Protein AF-A0A242M6F4-F1 (afdb_monomer_lite)

Secondary structure (DSSP, 8-state):
-HHHHHHH-SSEEEEEEEEE-TTS--EEEEEEEEE-SS-S-EEEEEEE---

Foldseek 3Di:
DLVVCVVPDQFAFDKDWDWDDPVDDTFIWIWTWGHHNVDPDTDIDTGGPDD

Structure (mmCIF, N/CA/C/O backbone):
data_AF-A0A242M6F4-F1
#
_entry.id   AF-A0A242M6F4-F1
#
loop_
_atom_site.group_PDB
_atom_site.id
_atom_site.type_symbol
_atom_site.label_atom_id
_atom_site.label_alt_id
_atom_site.label_comp_id
_atom_site.label_asym_id
_atom_site.label_entity_id
_atom_site.label_seq_id
_atom_site.pdbx_PDB_ins_code
_atom_site.Cartn_x
_atom_site.Cartn_y
_atom_site.Cartn_z
_atom_site.occupancy
_atom_site.B_iso_or_equiv
_atom_site.auth_seq_id
_atom_site.auth_comp_id
_atom_site.auth_asym_id
_atom_site.auth_atom_id
_atom_site.pdbx_PDB_model_num
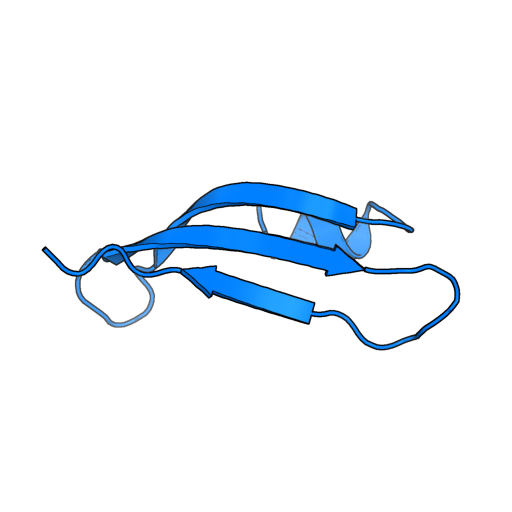ATOM 1 N N . MET A 1 1 ? -4.660 -8.265 -5.662 1.00 78.00 1 MET A N 1
ATOM 2 C CA . MET A 1 1 ? -3.903 -8.088 -4.389 1.00 78.00 1 MET A CA 1
ATOM 3 C C . MET A 1 1 ? -2.799 -7.053 -4.596 1.00 78.00 1 MET A C 1
ATOM 5 O O . MET A 1 1 ? -2.430 -6.835 -5.740 1.00 78.00 1 MET A O 1
ATOM 9 N N . VAL A 1 2 ? -2.270 -6.408 -3.545 1.00 83.56 2 VAL A N 1
ATOM 10 C CA . VAL A 1 2 ? -1.287 -5.305 -3.696 1.00 83.56 2 VAL A CA 1
ATOM 11 C C . VAL A 1 2 ? -0.025 -5.737 -4.453 1.00 83.56 2 VAL A C 1
ATOM 13 O O . VAL A 1 2 ? 0.400 -5.033 -5.360 1.00 83.56 2 VAL A O 1
ATOM 16 N N . ALA A 1 3 ? 0.525 -6.914 -4.131 1.00 83.88 3 ALA A N 1
ATOM 17 C CA . ALA A 1 3 ? 1.713 -7.453 -4.798 1.00 83.88 3 ALA A CA 1
ATOM 18 C C . ALA A 1 3 ? 1.496 -7.668 -6.303 1.00 83.88 3 ALA A C 1
ATOM 20 O O . ALA A 1 3 ? 2.329 -7.266 -7.102 1.00 83.88 3 ALA A O 1
ATOM 21 N N . GLN A 1 4 ? 0.339 -8.217 -6.680 1.00 85.00 4 GLN A N 1
ATOM 22 C CA . GLN A 1 4 ? -0.001 -8.477 -8.076 1.00 85.00 4 GLN A CA 1
ATOM 23 C C . GLN A 1 4 ? -0.011 -7.197 -8.924 1.00 85.00 4 GLN A C 1
ATOM 25 O O . GLN A 1 4 ? 0.481 -7.215 -10.042 1.00 85.00 4 GLN A O 1
ATOM 30 N N . ARG A 1 5 ? -0.481 -6.059 -8.386 1.00 86.06 5 ARG A N 1
ATOM 31 C CA . ARG A 1 5 ? -0.479 -4.797 -9.151 1.00 86.06 5 ARG A CA 1
ATOM 32 C C . ARG A 1 5 ? 0.938 -4.378 -9.549 1.00 86.06 5 ARG A C 1
ATOM 34 O O . ARG A 1 5 ? 1.124 -3.898 -10.653 1.00 86.06 5 ARG A O 1
ATOM 41 N N . PHE A 1 6 ? 1.931 -4.600 -8.682 1.00 84.25 6 PHE A N 1
ATOM 42 C CA . PHE A 1 6 ? 3.340 -4.316 -8.988 1.00 84.25 6 PHE A CA 1
ATOM 43 C C . PHE A 1 6 ? 3.959 -5.249 -10.031 1.00 84.25 6 PHE A C 1
ATOM 45 O O . PHE A 1 6 ? 4.978 -4.874 -10.614 1.00 84.25 6 PHE A O 1
ATOM 52 N N . GLU A 1 7 ? 3.393 -6.434 -10.239 1.00 85.25 7 GLU A N 1
ATOM 53 C CA . GLU A 1 7 ? 3.853 -7.387 -11.251 1.00 85.25 7 GLU A CA 1
ATOM 54 C C . GLU A 1 7 ? 3.174 -7.122 -12.599 1.00 85.25 7 GLU A C 1
ATOM 56 O O . GLU A 1 7 ? 3.864 -7.054 -13.611 1.00 85.25 7 GLU A O 1
ATOM 61 N N . ASP A 1 8 ? 1.859 -6.889 -12.592 1.00 86.75 8 ASP A N 1
ATOM 62 C CA . ASP A 1 8 ? 1.053 -6.732 -13.808 1.00 86.75 8 ASP A CA 1
ATOM 63 C C . ASP A 1 8 ? 1.289 -5.379 -14.505 1.00 86.75 8 ASP A C 1
ATOM 65 O O . ASP A 1 8 ? 1.318 -5.303 -15.732 1.00 86.75 8 ASP A O 1
ATOM 69 N N . GLU A 1 9 ? 1.468 -4.301 -13.736 1.00 84.50 9 GLU A N 1
ATOM 70 C CA . GLU A 1 9 ? 1.546 -2.940 -14.277 1.00 84.50 9 GLU A CA 1
ATOM 71 C C . GLU A 1 9 ? 2.998 -2.475 -14.400 1.00 84.50 9 GLU A C 1
ATOM 73 O O . GLU A 1 9 ? 3.747 -2.479 -13.419 1.00 84.50 9 GLU A O 1
ATOM 78 N N . ASN A 1 10 ? 3.408 -2.004 -15.580 1.00 83.12 10 ASN A N 1
ATOM 79 C CA . ASN A 1 10 ? 4.745 -1.425 -15.781 1.00 83.12 10 ASN A CA 1
ATOM 80 C C . ASN A 1 10 ? 4.900 -0.066 -15.085 1.00 83.12 10 ASN A C 1
ATOM 82 O O . ASN A 1 10 ? 5.978 0.258 -14.590 1.00 83.12 10 ASN A O 1
ATOM 86 N 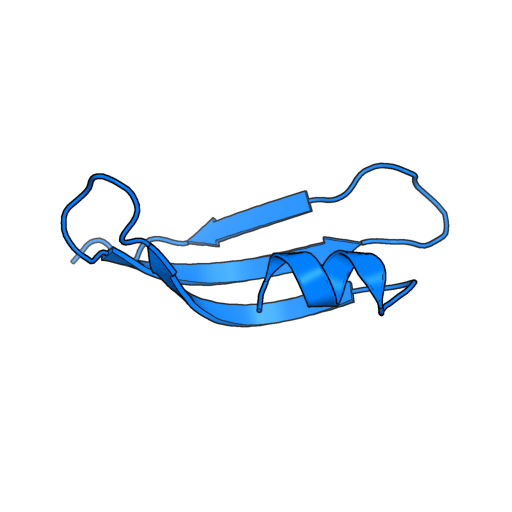N . LYS A 1 11 ? 3.801 0.684 -14.953 1.00 87.56 11 LYS A N 1
ATOM 87 C CA . LYS A 1 11 ? 3.748 1.977 -14.269 1.00 87.56 11 LYS A CA 1
ATOM 88 C C . LYS A 1 11 ? 2.570 2.017 -13.302 1.00 87.56 11 LYS A C 1
ATOM 90 O O . LYS A 1 11 ? 1.460 1.648 -13.659 1.00 87.56 11 LYS A O 1
ATOM 95 N N . LEU A 1 12 ? 2.808 2.503 -12.087 1.00 88.81 12 LEU A N 1
ATOM 96 C CA . LEU A 1 12 ? 1.792 2.670 -11.047 1.00 88.81 12 LEU A CA 1
ATOM 97 C C . LEU A 1 12 ? 1.944 4.039 -10.396 1.00 88.81 12 LEU A C 1
ATOM 99 O O . LEU A 1 12 ? 3.047 4.407 -10.001 1.00 88.81 12 LEU A O 1
ATOM 103 N N . ASP A 1 13 ? 0.833 4.748 -10.235 1.00 89.88 13 ASP A N 1
ATOM 104 C CA . ASP A 1 13 ? 0.706 5.870 -9.300 1.00 89.88 13 ASP A CA 1
ATOM 105 C C . ASP A 1 13 ? -0.730 5.919 -8.763 1.00 89.88 13 ASP A C 1
ATOM 107 O O . ASP A 1 13 ? -1.531 6.770 -9.136 1.00 89.88 13 ASP A O 1
ATOM 111 N N . ASP A 1 14 ? -1.067 4.944 -7.917 1.00 91.19 14 ASP A N 1
ATOM 112 C CA . ASP A 1 14 ? -2.434 4.733 -7.434 1.00 91.19 14 ASP A CA 1
ATOM 113 C C . ASP A 1 14 ? -2.527 4.816 -5.915 1.00 91.19 14 ASP A C 1
ATOM 115 O O . ASP A 1 14 ? -1.686 4.270 -5.197 1.00 91.19 14 ASP A O 1
ATOM 119 N N . ILE A 1 15 ? -3.613 5.415 -5.417 1.00 93.19 15 ILE A N 1
ATOM 120 C CA . ILE A 1 15 ? -3.945 5.441 -3.989 1.00 93.19 15 ILE A CA 1
ATOM 121 C C . ILE A 1 15 ? -5.127 4.513 -3.719 1.00 93.19 15 ILE A C 1
ATOM 123 O O . ILE A 1 15 ? -6.218 4.720 -4.244 1.00 93.19 15 ILE A O 1
ATOM 127 N N . ILE A 1 16 ? -4.934 3.527 -2.843 1.00 91.38 16 ILE A N 1
ATOM 128 C CA . ILE A 1 16 ? -5.961 2.548 -2.470 1.00 91.38 16 ILE A CA 1
ATOM 129 C C . ILE A 1 16 ? -6.154 2.470 -0.954 1.00 91.38 16 ILE A C 1
ATOM 131 O O . ILE A 1 16 ? -5.225 2.671 -0.169 1.00 91.38 16 ILE A O 1
ATOM 135 N N . SER A 1 17 ? -7.370 2.129 -0.533 1.00 91.88 17 SER A N 1
ATOM 136 C CA . SER A 1 17 ? -7.660 1.769 0.858 1.00 91.88 17 SER A CA 1
ATOM 137 C C . SER A 1 17 ? -7.273 0.311 1.104 1.00 91.88 17 SER A C 1
ATOM 139 O O . SER A 1 17 ? -7.653 -0.568 0.330 1.00 91.88 17 SER A O 1
ATOM 141 N N . TYR A 1 18 ? -6.535 0.041 2.181 1.00 92.00 18 TYR A N 1
ATOM 142 C CA . TYR A 1 18 ? -6.085 -1.308 2.526 1.00 92.00 18 TYR A CA 1
ATOM 143 C C . TYR A 1 18 ? -6.106 -1.541 4.038 1.00 92.00 18 TYR A C 1
ATOM 145 O O . TYR A 1 18 ? -6.058 -0.597 4.824 1.00 92.00 18 TYR A O 1
ATOM 153 N N . VAL A 1 19 ? -6.157 -2.805 4.462 1.00 92.00 19 VAL A N 1
ATOM 154 C CA . VAL A 1 19 ? -6.076 -3.178 5.880 1.00 92.00 19 VAL A CA 1
ATOM 155 C C . VAL A 1 19 ? -4.865 -4.076 6.086 1.00 92.00 19 VAL A C 1
ATOM 157 O O . VAL A 1 19 ? -4.783 -5.165 5.522 1.00 92.00 19 VAL A O 1
ATOM 160 N N . LEU A 1 20 ? -3.920 -3.624 6.910 1.00 91.69 20 LEU A N 1
ATOM 161 C CA . LEU A 1 20 ? -2.778 -4.435 7.322 1.00 91.69 20 LEU A CA 1
ATOM 162 C C . LEU A 1 20 ? -3.200 -5.355 8.470 1.00 91.69 20 LEU A C 1
ATOM 164 O O . LEU A 1 20 ? 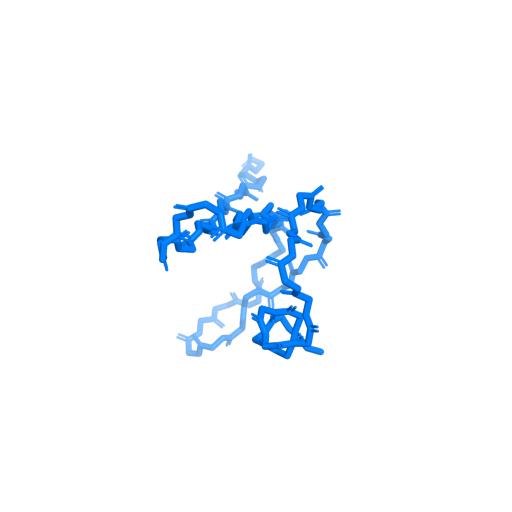-3.637 -4.882 9.518 1.00 91.69 20 LEU A O 1
ATOM 168 N N . THR A 1 21 ? -3.089 -6.667 8.263 1.00 92.50 21 THR A N 1
ATOM 169 C CA . THR A 1 21 ? -3.551 -7.698 9.214 1.00 92.50 21 THR A CA 1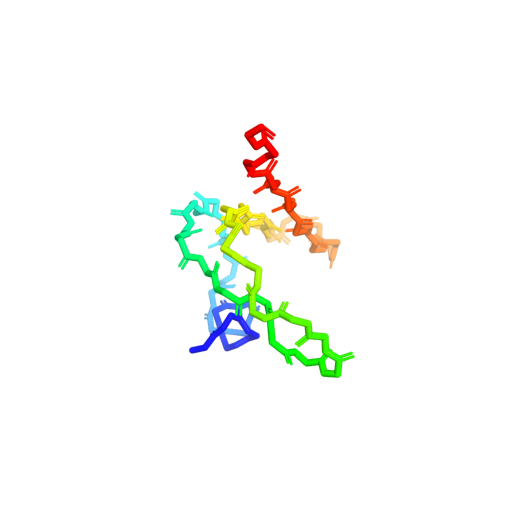
ATOM 170 C C . THR A 1 21 ? -2.481 -8.734 9.567 1.00 92.50 21 THR A C 1
ATOM 172 O O . THR A 1 21 ? -2.685 -9.551 10.464 1.00 92.50 21 THR A O 1
ATOM 175 N N . LEU A 1 22 ? -1.327 -8.728 8.892 1.00 92.75 22 LEU A N 1
ATOM 176 C CA . LEU A 1 22 ? -0.317 -9.773 9.056 1.00 92.75 22 LEU A CA 1
ATOM 177 C C . LEU A 1 22 ? 0.355 -9.685 10.433 1.00 92.75 22 LEU A C 1
ATOM 179 O O . LEU A 1 22 ? 1.126 -8.764 10.690 1.00 92.75 22 LEU A O 1
ATOM 183 N N . ARG A 1 23 ? 0.079 -10.668 11.300 1.00 93.19 23 ARG A N 1
ATOM 184 C CA . ARG A 1 23 ? 0.618 -10.771 12.673 1.00 93.19 23 ARG A CA 1
ATOM 185 C C . ARG A 1 23 ? 0.404 -9.503 13.525 1.00 93.19 23 ARG A C 1
ATOM 187 O O . ARG A 1 23 ? 1.204 -9.211 14.407 1.00 93.19 23 ARG A O 1
ATOM 194 N N . MET A 1 24 ? -0.673 -8.753 13.276 1.00 92.25 24 MET A N 1
ATOM 195 C CA . MET A 1 24 ? -1.000 -7.511 13.991 1.00 92.25 24 MET A CA 1
ATOM 196 C C . MET A 1 24 ? -2.514 -7.282 14.084 1.00 92.25 24 MET A C 1
ATOM 198 O O . MET A 1 24 ? -3.296 -7.961 13.419 1.00 92.25 24 MET A O 1
ATOM 202 N N . ARG A 1 25 ? -2.943 -6.296 14.888 1.00 90.75 25 ARG A N 1
ATOM 203 C CA . ARG A 1 25 ? -4.346 -5.846 14.891 1.00 90.75 25 ARG A CA 1
ATOM 204 C C . ARG A 1 25 ? -4.702 -5.258 13.515 1.00 90.75 25 ARG A C 1
ATOM 206 O O . ARG A 1 25 ? -3.908 -4.456 13.014 1.00 90.75 25 ARG A O 1
ATOM 213 N N . PRO A 1 26 ? -5.868 -5.596 12.926 1.00 93.56 26 PRO A N 1
ATOM 214 C CA . PRO A 1 26 ? -6.308 -5.032 11.653 1.00 93.56 26 PRO A CA 1
ATOM 215 C C . PRO A 1 26 ? -6.235 -3.504 11.661 1.00 93.56 26 PRO A C 1
ATOM 217 O 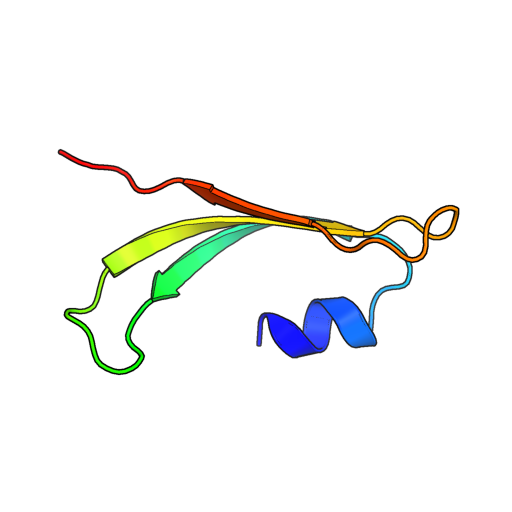O . PRO A 1 26 ? -6.950 -2.843 12.411 1.00 93.56 26 PRO A O 1
ATOM 220 N N . THR A 1 27 ? -5.333 -2.950 10.853 1.00 92.94 27 THR A N 1
ATOM 221 C CA . THR A 1 27 ? -5.050 -1.513 10.825 1.00 92.94 27 THR A CA 1
ATOM 222 C C . THR A 1 27 ? -5.425 -0.950 9.456 1.00 92.94 27 THR A C 1
ATOM 224 O O . THR A 1 27 ? -4.748 -1.267 8.473 1.00 92.94 27 THR A O 1
ATOM 227 N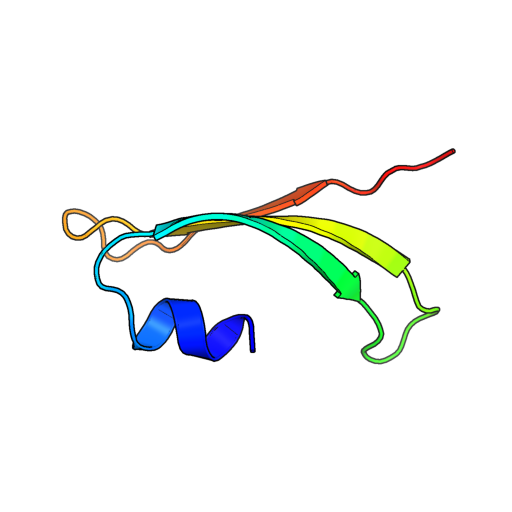 N . PRO A 1 28 ? -6.493 -0.136 9.358 1.00 92.50 28 PRO A N 1
ATOM 228 C CA . PRO A 1 28 ? -6.856 0.517 8.110 1.00 92.50 28 PRO A CA 1
ATOM 229 C C . PRO A 1 28 ? -5.820 1.590 7.761 1.00 92.50 28 PRO A C 1
ATOM 231 O O . PRO A 1 28 ? -5.464 2.433 8.586 1.00 92.50 28 PRO A O 1
ATOM 234 N N . VAL A 1 29 ? -5.338 1.551 6.525 1.00 93.69 29 VAL A N 1
ATOM 235 C CA . VAL A 1 29 ? -4.325 2.457 5.981 1.00 93.69 29 VAL A CA 1
ATOM 236 C C . VAL A 1 29 ? -4.694 2.864 4.558 1.00 93.69 29 VAL A C 1
ATOM 238 O O . VAL A 1 29 ? -5.465 2.186 3.873 1.00 93.69 29 VAL A O 1
ATOM 241 N N . ARG A 1 30 ? -4.122 3.971 4.094 1.00 93.88 30 ARG A N 1
ATOM 242 C CA . ARG A 1 30 ? -4.096 4.319 2.673 1.00 93.88 30 ARG A CA 1
ATOM 243 C C . ARG A 1 30 ? -2.722 3.970 2.127 1.00 93.88 30 ARG A C 1
ATOM 245 O O . ARG A 1 30 ? -1.708 4.340 2.714 1.00 93.88 30 ARG A O 1
ATOM 252 N N . LEU A 1 31 ? -2.702 3.230 1.029 1.00 94.00 31 LEU A N 1
ATOM 253 C CA . LEU A 1 31 ? -1.484 2.858 0.329 1.00 94.00 31 LEU A CA 1
ATOM 254 C C . LEU A 1 31 ? -1.381 3.681 -0.942 1.00 94.00 31 LEU A C 1
ATOM 256 O O . LEU A 1 31 ? -2.340 3.708 -1.708 1.00 94.00 31 LEU A O 1
ATOM 260 N N . ARG A 1 32 ? -0.226 4.302 -1.183 1.00 93.88 32 ARG A N 1
ATOM 261 C CA . ARG A 1 32 ? 0.120 4.834 -2.504 1.00 93.88 32 ARG A CA 1
ATOM 262 C C . ARG A 1 32 ? 1.176 3.942 -3.138 1.00 93.88 32 ARG A C 1
ATOM 264 O O . ARG A 1 32 ? 2.242 3.734 -2.559 1.00 93.88 32 ARG A O 1
ATOM 271 N N . LEU A 1 33 ? 0.841 3.401 -4.299 1.00 92.56 33 LEU A N 1
ATOM 272 C CA . LEU A 1 33 ? 1.652 2.483 -5.083 1.00 92.56 33 LEU A CA 1
ATOM 273 C C . LEU A 1 33 ? 2.352 3.293 -6.161 1.00 92.56 33 LEU A C 1
ATOM 275 O O . LEU A 1 33 ? 1.673 3.824 -7.032 1.00 92.56 33 LEU A O 1
ATOM 279 N N . MET A 1 34 ? 3.677 3.390 -6.091 1.00 91.44 34 MET A N 1
ATOM 280 C CA . MET A 1 34 ? 4.472 4.102 -7.085 1.00 91.44 34 MET A CA 1
ATOM 281 C C . MET A 1 34 ? 5.478 3.151 -7.729 1.00 91.44 34 MET A C 1
ATOM 283 O O . MET A 1 34 ? 6.326 2.560 -7.054 1.00 91.44 34 MET A O 1
ATOM 287 N N . LYS A 1 35 ? 5.380 3.009 -9.045 1.00 90.94 35 LYS A N 1
ATOM 288 C CA . LYS A 1 35 ? 6.306 2.258 -9.895 1.00 90.94 35 LYS A CA 1
ATOM 289 C C . LYS A 1 35 ? 6.478 3.045 -11.187 1.00 90.94 35 LYS A C 1
ATOM 291 O O . LYS A 1 35 ? 5.481 3.461 -11.775 1.00 90.94 35 LYS A O 1
ATOM 296 N N . SER A 1 36 ? 7.717 3.244 -11.611 1.00 87.94 36 SER A N 1
ATOM 297 C CA . SER A 1 36 ? 8.032 3.804 -12.926 1.00 87.94 36 SER A CA 1
ATOM 298 C C . SER A 1 36 ? 8.712 2.738 -13.779 1.00 87.94 36 SER A C 1
ATOM 300 O O . SER A 1 36 ? 9.262 1.781 -13.241 1.00 87.94 36 SER A O 1
ATOM 302 N N . ASP A 1 37 ? 8.668 2.920 -15.094 1.00 85.00 37 ASP A N 1
ATOM 303 C CA . ASP A 1 37 ? 9.408 2.098 -16.060 1.00 85.00 37 ASP A CA 1
ATOM 304 C C . ASP A 1 37 ? 10.895 2.514 -16.098 1.00 85.00 37 ASP A C 1
ATOM 306 O O . ASP A 1 37 ? 11.794 1.698 -16.255 1.00 85.00 37 ASP A O 1
ATOM 310 N N . GLU A 1 38 ? 11.163 3.798 -15.832 1.00 83.12 38 GLU A N 1
ATOM 311 C CA . GLU A 1 38 ? 12.508 4.391 -15.871 1.00 83.12 38 GLU A CA 1
ATOM 312 C C . GLU A 1 38 ? 13.412 3.953 -14.702 1.00 83.12 38 GLU A C 1
ATOM 314 O O . GLU A 1 38 ? 14.635 4.042 -14.799 1.00 83.12 38 GLU A O 1
ATOM 319 N N . ASP A 1 39 ? 12.831 3.450 -13.608 1.00 80.19 39 ASP A N 1
ATOM 320 C CA . ASP A 1 39 ? 13.544 3.088 -12.382 1.00 80.19 39 ASP A CA 1
ATOM 321 C C . ASP A 1 39 ? 13.120 1.706 -11.869 1.00 80.19 39 ASP A C 1
ATOM 323 O O . ASP A 1 39 ? 11.944 1.423 -11.658 1.00 80.19 39 ASP A O 1
ATOM 327 N N . ILE A 1 40 ? 14.098 0.864 -11.519 1.00 83.06 40 ILE A N 1
ATOM 328 C CA . ILE A 1 40 ? 13.855 -0.467 -10.920 1.00 83.06 40 ILE A CA 1
ATOM 329 C C . ILE A 1 40 ? 13.215 -0.348 -9.519 1.00 83.06 40 ILE A C 1
ATOM 331 O O . ILE A 1 40 ? 12.633 -1.300 -8.988 1.00 83.06 40 ILE A O 1
ATOM 335 N N . LYS A 1 41 ? 13.327 0.827 -8.886 1.00 86.56 41 LYS A N 1
ATOM 336 C CA . LYS A 1 41 ? 12.821 1.072 -7.534 1.00 86.56 41 LYS A CA 1
ATOM 337 C C . LYS A 1 41 ? 11.297 1.161 -7.532 1.00 86.56 41 LYS A C 1
ATOM 339 O O . LYS A 1 41 ? 10.687 1.936 -8.259 1.00 86.56 41 LYS A O 1
ATOM 344 N N . ARG A 1 42 ? 10.688 0.400 -6.625 1.00 87.94 42 ARG A N 1
ATOM 345 C CA . ARG A 1 42 ? 9.248 0.404 -6.357 1.00 87.94 42 ARG A CA 1
ATOM 346 C C . ARG A 1 42 ? 9.026 1.026 -4.987 1.00 87.94 42 ARG A C 1
ATOM 348 O O . ARG A 1 42 ? 9.670 0.620 -4.020 1.00 87.94 42 ARG A O 1
ATOM 355 N N . PHE A 1 43 ? 8.120 1.990 -4.896 1.00 90.31 43 PHE A N 1
ATOM 356 C CA . PHE A 1 43 ? 7.806 2.669 -3.645 1.00 90.31 43 PHE A CA 1
ATOM 357 C C . PHE A 1 43 ? 6.376 2.353 -3.208 1.00 90.31 43 PHE A C 1
ATOM 359 O O . PHE A 1 43 ? 5.434 2.364 -4.000 1.00 90.31 43 PHE A O 1
ATOM 366 N N . LEU A 1 44 ? 6.220 2.095 -1.911 1.00 91.50 44 LEU A N 1
ATOM 367 C CA . LEU A 1 44 ? 4.933 1.933 -1.249 1.00 91.50 44 LEU A CA 1
ATOM 368 C C . LEU A 1 44 ? 4.873 2.929 -0.095 1.00 91.50 44 LEU A C 1
ATOM 370 O O . LEU A 1 44 ? 5.598 2.780 0.888 1.00 91.50 44 LEU A O 1
ATOM 374 N N . LEU A 1 45 ? 4.008 3.933 -0.199 1.00 93.81 45 LEU A N 1
ATOM 375 C CA . LEU A 1 45 ? 3.749 4.847 0.912 1.00 93.81 45 LEU A CA 1
ATOM 376 C C . LEU A 1 45 ? 2.571 4.321 1.714 1.00 93.81 45 LEU A C 1
ATOM 378 O O . LEU A 1 45 ? 1.537 3.961 1.151 1.00 93.81 45 LEU A O 1
ATOM 382 N N . VAL A 1 46 ? 2.734 4.314 3.032 1.00 92.94 46 VAL A N 1
ATOM 383 C CA . VAL A 1 46 ? 1.706 3.889 3.978 1.00 92.94 46 VAL A CA 1
ATOM 384 C C . VAL A 1 46 ? 1.294 5.096 4.804 1.00 92.94 46 VAL A C 1
ATOM 386 O O . VAL A 1 46 ? 2.037 5.556 5.666 1.00 92.94 46 VAL A O 1
ATOM 389 N N . GLU A 1 47 ? 0.091 5.600 4.559 1.00 93.75 47 GLU A N 1
ATOM 390 C CA . GLU A 1 47 ? -0.534 6.616 5.399 1.00 93.75 47 GLU A CA 1
ATOM 391 C C . GLU A 1 47 ? -1.456 5.917 6.399 1.00 93.75 47 GLU A C 1
ATOM 393 O O . GLU A 1 47 ? -2.500 5.354 6.048 1.00 93.75 47 GLU A O 1
ATOM 398 N N . ARG A 1 48 ? -1.070 5.955 7.675 1.00 88.69 48 ARG A N 1
ATOM 399 C CA . ARG A 1 48 ? -1.940 5.536 8.770 1.00 88.69 48 ARG A CA 1
ATOM 400 C C . ARG A 1 48 ? -2.745 6.742 9.234 1.00 88.69 48 ARG A C 1
ATOM 402 O O . ARG A 1 48 ? -2.174 7.704 9.739 1.00 88.69 48 ARG A O 1
ATOM 409 N N . LYS A 1 49 ? -4.074 6.664 9.150 1.00 74.88 49 LYS A N 1
ATOM 410 C CA . LYS A 1 49 ? -4.940 7.599 9.876 1.00 74.88 49 LYS A CA 1
ATOM 411 C C . LYS A 1 49 ? -4.904 7.227 11.356 1.00 74.88 49 LYS A C 1
ATOM 413 O O . LYS A 1 49 ? -5.628 6.337 11.797 1.00 74.88 49 LYS A O 1
ATOM 418 N N . VAL A 1 50 ? -4.001 7.855 12.102 1.00 64.25 50 VAL A N 1
ATOM 419 C CA . VAL A 1 50 ? -4.033 7.835 13.565 1.00 64.25 50 VAL A CA 1
ATOM 420 C C . VAL A 1 50 ? -5.078 8.870 13.972 1.00 64.25 50 VAL A C 1
ATOM 422 O O . VAL A 1 50 ? -4.936 10.043 13.639 1.00 64.25 50 VAL A O 1
ATOM 425 N N . LYS A 1 51 ? -6.179 8.400 14.560 1.00 59.00 51 LYS A N 1
ATOM 426 C CA . LYS A 1 51 ? -7.149 9.264 15.235 1.00 59.00 51 LYS A CA 1
ATOM 427 C C . LYS A 1 51 ? -6.594 9.683 16.587 1.00 59.00 51 LYS A C 1
ATOM 429 O O . LYS A 1 51 ? -5.898 8.835 17.191 1.00 59.00 51 LYS A O 1
#

Sequence (51 aa):
MVAQRFEDENKLDDIISYVLTLRMRPTPVRLRLMKSDEDIKRFLLVERKVK

pLDDT: mean 87.92, std 6.97, range [59.0, 94.0]

Radius of gyration: 12.13 Å; chains: 1; bounding box: 22×20×31 Å

Organism: Caballeronia sordidicola (NCBI:txid196367)